Protein AF-A0A9D2FEG6-F1 (afdb_monomer_lite)

Foldseek 3Di:
DDDDDDDDDDDPPCPVVVVVVVVCPPDDDDDDPPPPPVQPWQDDPQWTARPVVLWIDGVNHTDDDDQLRSQLVVVCSVDPPDDDDPVRSVCSSVDDPPPPPDDDD

Secondary structure (DSSP, 8-state):
-----------TTSHHHHHHHHHTTTS--------------EEETTEEEETTTTEEEETTEEE---HHHHHHHHHHHHSTT----HHHHHHHHHT----------

Radius of gyration: 19.69 Å; chains: 1; bounding box: 42×32×49 Å

Sequence (105 aa):
MKEIIVIHTSDPDGSIFRSILGALQGKDVQILHAADHDPSALTLGDIEIFPEQRRVTKAGVEICLNYGEFSILYCMAHCPGRVFSREQLYNAAWGEDYELGTNTV

Structure (mmCIF, N/CA/C/O backbone):
data_AF-A0A9D2FEG6-F1
#
_entry.id   AF-A0A9D2FEG6-F1
#
loop_
_atom_site.group_PDB
_atom_site.id
_atom_site.type_symbol
_atom_site.label_atom_id
_atom_site.label_alt_id
_atom_site.label_comp_id
_atom_site.label_asym_id
_atom_site.label_entity_id
_atom_site.label_seq_id
_atom_site.pdbx_PDB_ins_code
_atom_site.Cartn_x
_atom_site.Cartn_y
_atom_site.Cartn_z
_atom_site.occupancy
_atom_site.B_iso_or_equiv
_atom_site.auth_seq_id
_atom_site.auth_comp_id
_atom_site.auth_asym_id
_atom_site.auth_atom_id
_atom_site.pdbx_PDB_model_num
ATOM 1 N N . MET A 1 1 ? -3.238 9.023 32.632 1.00 57.16 1 MET A N 1
ATOM 2 C CA . MET A 1 1 ? -2.767 8.380 31.387 1.00 57.16 1 MET A CA 1
ATOM 3 C C . MET A 1 1 ? -3.993 7.814 30.689 1.00 57.16 1 MET A C 1
ATOM 5 O O . MET A 1 1 ? -4.785 7.183 31.374 1.00 57.16 1 MET A O 1
ATOM 9 N N . LYS A 1 2 ? -4.223 8.121 29.408 1.00 71.25 2 LYS A N 1
ATOM 10 C CA . LYS A 1 2 ? -5.311 7.507 28.629 1.00 71.25 2 LYS A CA 1
ATOM 11 C C . LYS A 1 2 ? -4.708 6.345 27.849 1.00 71.25 2 LYS A C 1
ATOM 13 O O . LYS A 1 2 ? -3.730 6.560 27.143 1.00 71.25 2 LYS A O 1
ATOM 18 N N . GLU A 1 3 ? -5.260 5.151 28.007 1.00 72.88 3 GLU A N 1
ATOM 19 C CA . GLU A 1 3 ? -4.850 3.981 27.230 1.00 72.88 3 GLU A CA 1
ATOM 20 C C . GLU A 1 3 ? -5.720 3.894 25.976 1.00 72.88 3 GLU A C 1
ATOM 22 O O . GLU A 1 3 ? -6.943 4.020 26.059 1.00 72.88 3 GLU A O 1
ATOM 27 N N . ILE A 1 4 ? -5.086 3.732 24.815 1.00 80.25 4 ILE A N 1
ATOM 28 C CA . ILE A 1 4 ? -5.759 3.588 23.522 1.00 80.25 4 ILE A CA 1
ATOM 29 C C . ILE A 1 4 ? -5.468 2.179 23.016 1.00 80.25 4 ILE A C 1
ATOM 31 O O . ILE A 1 4 ? -4.311 1.770 22.956 1.00 80.25 4 ILE A O 1
ATOM 35 N N . ILE A 1 5 ? -6.521 1.449 22.650 1.00 73.88 5 ILE A N 1
ATOM 36 C CA . ILE A 1 5 ? -6.431 0.104 22.078 1.00 73.88 5 ILE A CA 1
ATOM 37 C C . ILE A 1 5 ? -6.949 0.186 20.642 1.00 73.88 5 ILE A C 1
ATOM 39 O O . ILE A 1 5 ? -8.090 0.587 20.423 1.00 73.88 5 ILE A O 1
ATOM 43 N N . VAL A 1 6 ? -6.110 -0.187 19.674 1.00 78.75 6 VAL A N 1
ATOM 44 C CA . VAL A 1 6 ? -6.482 -0.290 18.256 1.00 78.75 6 VAL A CA 1
ATOM 45 C C . VAL A 1 6 ? -6.651 -1.766 17.918 1.00 78.75 6 VAL A C 1
ATOM 47 O O . VAL A 1 6 ? -5.749 -2.563 18.167 1.00 78.75 6 VAL A O 1
ATOM 50 N N . ILE A 1 7 ? -7.810 -2.137 17.372 1.00 77.50 7 ILE A N 1
ATOM 51 C CA . ILE A 1 7 ? -8.145 -3.519 17.013 1.00 77.50 7 ILE A CA 1
ATOM 52 C C . ILE A 1 7 ? -8.461 -3.551 15.521 1.00 77.50 7 ILE A C 1
ATOM 54 O O . ILE A 1 7 ? -9.392 -2.887 15.076 1.00 77.50 7 ILE A O 1
ATOM 58 N N . HIS A 1 8 ? -7.704 -4.339 14.760 1.00 77.75 8 HIS A N 1
ATOM 59 C CA . HIS A 1 8 ? -8.027 -4.669 13.375 1.00 77.75 8 HIS A CA 1
ATOM 60 C C . HIS A 1 8 ? -8.610 -6.083 13.328 1.00 77.75 8 HIS A C 1
ATOM 62 O O . HIS A 1 8 ? -7.977 -7.032 13.789 1.00 77.75 8 HIS A O 1
ATOM 68 N N . THR A 1 9 ? -9.816 -6.226 12.786 1.00 76.62 9 THR A N 1
ATOM 69 C CA . THR A 1 9 ? -10.513 -7.512 12.665 1.00 76.62 9 THR A CA 1
ATOM 70 C C . THR A 1 9 ? -11.273 -7.568 11.344 1.00 76.62 9 THR A C 1
ATOM 72 O O . THR A 1 9 ? -11.911 -6.591 10.958 1.00 76.62 9 THR A O 1
ATOM 75 N N . SER A 1 10 ? -11.219 -8.705 10.649 1.00 79.69 10 SER A N 1
ATOM 76 C CA . SER A 1 10 ? -12.042 -8.953 9.462 1.00 79.69 10 SER A CA 1
ATOM 77 C C . SER A 1 10 ? -13.447 -9.347 9.914 1.00 79.69 10 SER A C 1
ATOM 79 O O . SER A 1 10 ? -13.636 -10.442 10.435 1.00 79.69 10 SER A O 1
ATOM 81 N N . ASP A 1 11 ? -14.419 -8.449 9.754 1.00 85.88 11 ASP A N 1
ATOM 82 C CA . ASP A 1 11 ? -15.799 -8.637 10.228 1.00 85.88 11 ASP A CA 1
ATOM 83 C C . ASP A 1 11 ? -16.824 -8.342 9.117 1.00 85.88 11 ASP A C 1
ATOM 85 O O . ASP A 1 11 ? -17.515 -7.324 9.169 1.00 85.88 11 ASP A O 1
ATOM 89 N N . PRO A 1 12 ? -16.914 -9.203 8.085 1.00 76.94 12 PRO A N 1
ATOM 90 C CA . PRO A 1 12 ? -17.773 -8.961 6.922 1.00 76.94 12 PRO A CA 1
ATOM 91 C C . PRO A 1 12 ? -19.264 -8.849 7.281 1.00 76.94 12 PRO A C 1
ATOM 93 O O . PRO A 1 12 ? -19.983 -8.083 6.647 1.00 76.94 12 PRO A O 1
ATOM 96 N N . ASP A 1 13 ? -19.716 -9.555 8.325 1.00 84.94 13 ASP A N 1
ATOM 97 C CA . ASP A 1 13 ? -21.118 -9.575 8.772 1.00 84.94 13 ASP A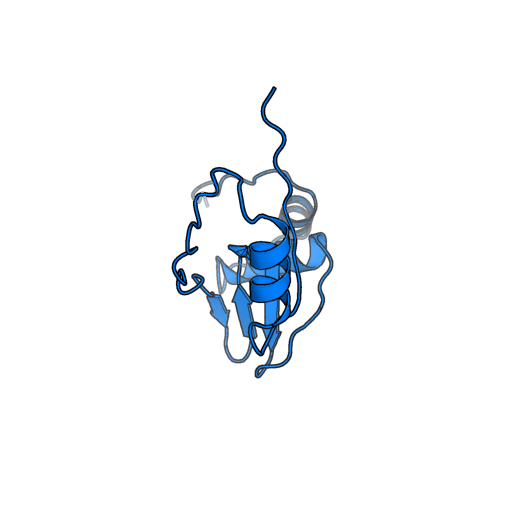 CA 1
ATOM 98 C C . ASP A 1 13 ? -21.394 -8.672 9.996 1.00 84.94 13 ASP A C 1
ATOM 100 O O . ASP A 1 13 ? -22.515 -8.633 10.516 1.00 84.94 13 ASP A O 1
ATOM 104 N N . GLY A 1 14 ? -20.385 -7.956 10.507 1.00 82.19 14 GLY A N 1
ATOM 105 C CA . GLY A 1 14 ? -20.534 -7.048 11.656 1.00 82.19 14 GLY A CA 1
ATOM 106 C C . GLY A 1 14 ? -20.743 -7.733 13.021 1.00 82.19 14 GLY A C 1
ATOM 107 O O . GLY A 1 14 ? -21.151 -7.091 13.997 1.00 82.19 14 GLY A O 1
ATOM 108 N N . SER A 1 15 ? -20.543 -9.049 13.105 1.00 86.62 15 SER A N 1
ATOM 109 C CA . SER A 1 15 ? -20.811 -9.857 14.303 1.00 86.62 15 SER A CA 1
ATOM 110 C C . SER A 1 15 ? -19.766 -9.658 15.407 1.00 86.62 15 SER A C 1
ATOM 112 O O . SER A 1 15 ? -20.107 -9.625 16.599 1.00 86.62 15 SER A O 1
ATOM 114 N N . ILE A 1 16 ? -18.502 -9.469 15.020 1.00 86.62 16 ILE A N 1
ATOM 115 C CA . ILE A 1 16 ? -17.383 -9.267 15.944 1.00 86.62 16 ILE A CA 1
ATOM 116 C C . ILE A 1 16 ? -17.506 -7.884 16.580 1.00 86.62 16 ILE A C 1
ATOM 118 O O . ILE A 1 16 ? -17.431 -7.761 17.804 1.00 86.62 16 ILE A O 1
ATOM 122 N N . PHE A 1 17 ? -17.800 -6.860 15.778 1.00 86.38 17 PHE A N 1
ATOM 123 C CA . PHE A 1 17 ? -18.039 -5.500 16.249 1.00 86.38 17 PHE A CA 1
ATOM 124 C C . PHE A 1 17 ?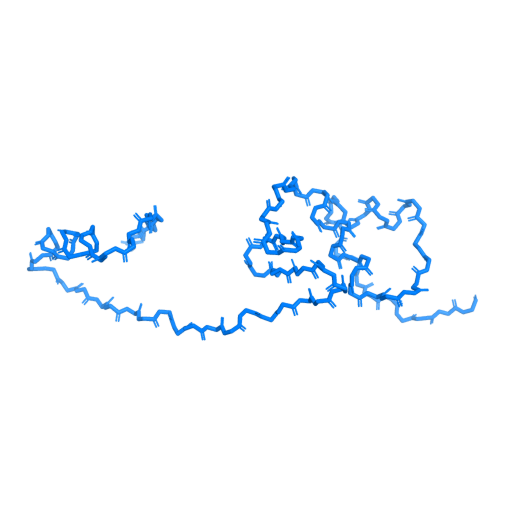 -19.149 -5.453 17.306 1.00 86.38 17 PHE A C 1
ATOM 126 O O . PHE A 1 17 ? -18.960 -4.897 18.389 1.00 86.38 17 PHE A O 1
ATOM 133 N N . ARG A 1 18 ? -20.288 -6.112 17.045 1.00 84.19 18 ARG A N 1
ATOM 134 C CA . ARG A 1 18 ? -21.405 -6.201 18.004 1.00 84.19 18 ARG A CA 1
ATOM 135 C C . ARG A 1 18 ? -21.015 -6.902 19.301 1.00 84.19 18 ARG A C 1
ATOM 137 O O . ARG A 1 18 ? -21.434 -6.467 20.372 1.00 84.19 18 ARG A O 1
ATOM 144 N N . SER A 1 19 ? -20.207 -7.956 19.215 1.00 87.62 19 SER A N 1
ATOM 145 C CA . SER A 1 19 ? -19.723 -8.687 20.391 1.00 87.62 19 SER A CA 1
ATOM 146 C C . SER A 1 19 ? -18.785 -7.829 21.246 1.00 87.62 19 SER A C 1
ATOM 148 O O . SER A 1 19 ? -18.920 -7.801 22.469 1.00 87.62 19 SER A O 1
ATOM 150 N N . ILE A 1 20 ? -17.889 -7.067 20.608 1.00 87.50 20 ILE A N 1
ATOM 151 C CA . ILE A 1 20 ? -16.996 -6.117 21.288 1.00 87.50 20 ILE A CA 1
ATOM 152 C C . ILE A 1 20 ? -17.813 -5.014 21.968 1.00 87.50 20 ILE A C 1
ATOM 154 O O . ILE A 1 20 ? -17.601 -4.738 23.147 1.00 87.50 20 ILE A O 1
ATOM 158 N N . LEU A 1 21 ? -18.789 -4.427 21.269 1.00 84.06 21 LEU A N 1
ATOM 159 C CA . LEU A 1 21 ? -19.687 -3.434 21.863 1.00 84.06 21 LEU A CA 1
ATOM 160 C C . LEU A 1 21 ? -20.467 -4.000 23.056 1.00 84.06 21 LEU A C 1
ATOM 162 O O . LEU A 1 21 ? -20.604 -3.320 24.072 1.00 84.06 21 LEU A O 1
ATOM 166 N N . GLY A 1 22 ? -20.933 -5.248 22.962 1.00 85.94 22 GLY A N 1
ATOM 167 C CA . GLY A 1 22 ? -21.589 -5.952 24.063 1.00 85.94 22 GLY A CA 1
ATOM 168 C C . GLY A 1 22 ? -20.692 -6.076 25.297 1.00 85.94 22 GLY A C 1
ATOM 169 O O . GLY A 1 22 ? -21.123 -5.769 26.405 1.00 85.94 22 GLY A O 1
ATOM 170 N N . ALA A 1 23 ? -19.422 -6.443 25.111 1.00 85.94 23 ALA A N 1
ATOM 171 C CA . ALA A 1 23 ? -18.448 -6.549 26.200 1.00 85.94 23 ALA A CA 1
ATOM 172 C C . ALA A 1 23 ? -18.077 -5.192 26.833 1.00 85.94 23 ALA A C 1
ATOM 174 O O . ALA A 1 23 ? -17.611 -5.144 27.973 1.00 85.94 23 ALA A O 1
ATOM 175 N N . LEU A 1 24 ? -18.274 -4.090 26.106 1.00 84.69 24 LEU A N 1
ATOM 176 C CA . LEU A 1 24 ? -18.009 -2.727 26.572 1.00 84.69 24 LEU A CA 1
ATOM 177 C C . LEU A 1 24 ? -19.232 -2.050 27.219 1.00 84.69 24 LEU A C 1
ATOM 179 O O . LEU A 1 24 ? -19.127 -0.893 27.636 1.00 84.69 24 LEU A O 1
ATOM 183 N N . GLN A 1 25 ? -20.371 -2.746 27.343 1.00 75.62 25 GLN A N 1
ATOM 184 C CA . GLN A 1 25 ? -21.567 -2.209 27.998 1.00 75.62 25 GLN A CA 1
ATOM 185 C C . GLN A 1 25 ? -21.257 -1.684 29.412 1.00 75.62 25 GLN A C 1
ATOM 187 O O . GLN A 1 25 ? -20.640 -2.364 30.230 1.00 75.62 25 GLN A O 1
ATOM 192 N N . GLY A 1 26 ? -21.699 -0.454 29.696 1.00 74.31 26 GLY A N 1
ATOM 193 C CA . GLY A 1 26 ? -21.476 0.232 30.976 1.00 74.31 26 GLY A CA 1
ATOM 194 C C . GLY A 1 26 ? -20.234 1.131 31.028 1.00 74.31 26 GLY A C 1
ATOM 195 O O . GLY A 1 26 ? -19.992 1.757 32.059 1.00 74.31 26 GLY A O 1
ATOM 196 N N . LYS A 1 27 ? -19.463 1.232 29.938 1.00 78.81 27 LYS A N 1
ATOM 197 C CA . LYS A 1 27 ? -18.376 2.212 29.786 1.00 78.81 27 LYS A CA 1
ATOM 198 C C . LYS A 1 27 ? -18.815 3.382 28.901 1.00 78.81 27 LYS A C 1
ATOM 200 O O . LYS A 1 27 ? -19.627 3.205 27.998 1.00 78.81 27 LYS A O 1
ATOM 205 N N . ASP A 1 28 ? -18.254 4.566 29.149 1.00 76.81 28 ASP A N 1
ATOM 206 C CA . ASP A 1 28 ? -18.404 5.724 28.258 1.00 76.81 28 ASP A CA 1
ATOM 207 C C . ASP A 1 28 ? -17.582 5.462 26.986 1.00 76.81 28 ASP A C 1
ATOM 209 O O . ASP A 1 28 ? -16.350 5.497 27.006 1.00 76.81 28 ASP A O 1
ATOM 213 N N . VAL A 1 29 ? -18.265 5.072 25.909 1.00 75.50 29 VAL A N 1
ATOM 214 C CA . VAL A 1 29 ? -17.652 4.729 24.622 1.00 75.50 29 VAL A CA 1
ATOM 215 C C . VAL A 1 29 ? -18.194 5.677 23.564 1.00 75.50 29 VAL A C 1
ATOM 217 O O . VAL A 1 29 ? -19.396 5.716 23.310 1.00 75.50 29 VAL A O 1
ATOM 220 N N . GLN A 1 30 ? -17.296 6.414 22.913 1.00 73.75 30 GLN A N 1
ATOM 221 C CA . GLN A 1 30 ? -17.617 7.185 21.715 1.00 73.75 30 GLN A CA 1
ATOM 222 C C . GLN A 1 30 ? -17.278 6.350 20.482 1.00 73.75 30 GLN A C 1
ATOM 224 O O . GLN A 1 30 ? -16.126 5.968 20.282 1.00 73.75 30 GLN A O 1
ATOM 229 N N . ILE A 1 31 ? -18.289 6.062 19.662 1.00 74.31 31 ILE A N 1
ATOM 230 C CA . ILE A 1 31 ? -18.113 5.388 18.374 1.00 74.31 31 ILE A CA 1
ATOM 231 C C . ILE A 1 31 ? -17.860 6.469 17.327 1.00 74.31 31 ILE A C 1
ATOM 233 O O . ILE A 1 31 ? -18.746 7.265 17.018 1.00 74.31 31 ILE A O 1
ATOM 237 N N . LEU A 1 32 ? -16.647 6.494 16.787 1.00 70.75 32 LEU A N 1
ATOM 238 C CA . LEU A 1 32 ? -16.312 7.308 15.627 1.00 70.75 32 LEU A CA 1
ATOM 239 C C . LEU A 1 32 ? -16.400 6.411 14.396 1.00 70.75 32 LEU A C 1
ATOM 241 O O . LEU A 1 32 ? -15.617 5.474 14.250 1.00 70.75 32 LEU A O 1
ATOM 245 N N . HIS A 1 33 ? -17.358 6.692 13.516 1.00 64.00 33 HIS A N 1
ATOM 246 C CA . HIS A 1 33 ? -17.318 6.144 12.169 1.00 64.00 33 HIS A CA 1
ATOM 247 C C . HIS A 1 33 ? -16.187 6.855 11.432 1.00 64.00 33 HIS A C 1
ATOM 249 O O . HIS A 1 33 ? -16.273 8.060 11.188 1.00 64.00 33 HIS A O 1
ATOM 255 N N . ALA A 1 34 ? -15.121 6.126 11.102 1.00 62.62 34 ALA A N 1
ATOM 256 C CA . ALA A 1 34 ? -14.230 6.575 10.048 1.00 62.62 34 ALA A CA 1
ATOM 257 C C . ALA A 1 34 ? -15.103 6.649 8.793 1.00 62.62 34 ALA A C 1
ATOM 259 O O . ALA A 1 34 ? -15.588 5.621 8.324 1.00 62.62 34 ALA A O 1
ATOM 260 N N . ALA A 1 35 ? -15.423 7.865 8.342 1.00 51.94 35 ALA A N 1
ATOM 261 C CA . ALA A 1 35 ? -16.038 8.038 7.038 1.00 51.94 35 ALA A CA 1
ATOM 262 C C . ALA A 1 35 ? -15.156 7.291 6.035 1.00 51.94 35 ALA A C 1
ATOM 264 O O . ALA A 1 35 ? -13.931 7.393 6.140 1.00 51.94 35 ALA A O 1
ATOM 265 N N . ASP A 1 36 ? -15.772 6.539 5.122 1.00 50.25 36 ASP A N 1
ATOM 266 C CA . ASP A 1 36 ? -15.117 6.064 3.907 1.00 50.25 36 ASP A CA 1
ATOM 267 C C . ASP A 1 36 ? -14.539 7.304 3.220 1.00 50.25 36 ASP A C 1
ATOM 269 O O . ASP A 1 36 ? -15.219 8.033 2.497 1.00 50.25 36 ASP A O 1
ATOM 273 N N . HIS A 1 37 ? -13.296 7.636 3.556 1.00 50.28 37 HIS A N 1
ATOM 274 C CA . HIS A 1 37 ? -12.492 8.465 2.701 1.00 50.28 37 HIS A CA 1
ATOM 275 C C . HIS A 1 37 ? -12.265 7.562 1.508 1.00 50.28 37 HIS A C 1
ATOM 277 O O . HIS A 1 37 ? -11.578 6.554 1.663 1.00 50.28 37 HIS A O 1
ATOM 283 N N . ASP A 1 38 ? -12.933 7.862 0.391 1.00 53.22 38 ASP A N 1
ATOM 284 C CA . ASP A 1 38 ? -12.617 7.257 -0.897 1.00 53.22 38 ASP A CA 1
ATOM 285 C C . ASP A 1 38 ? -11.097 7.373 -1.020 1.00 53.22 38 ASP A C 1
ATOM 287 O O . ASP A 1 38 ? -10.585 8.497 -1.120 1.00 53.22 38 ASP A O 1
ATOM 291 N N . PRO A 1 39 ? -10.355 6.269 -0.826 1.00 57.62 39 PRO A N 1
ATOM 292 C CA . PRO A 1 39 ? -8.926 6.367 -0.643 1.00 57.62 39 PRO A CA 1
ATOM 293 C C . PRO A 1 39 ? -8.396 6.928 -1.950 1.00 57.62 39 PRO A C 1
ATOM 295 O O . PRO A 1 39 ? -8.701 6.383 -3.010 1.00 57.62 39 PRO A O 1
ATOM 298 N N . SER A 1 40 ? -7.664 8.041 -1.881 1.00 72.81 40 SER A N 1
ATOM 299 C CA . SER A 1 40 ? -7.102 8.695 -3.064 1.00 72.81 40 SER A CA 1
ATOM 300 C C . SER A 1 40 ? -6.156 7.715 -3.759 1.00 72.81 40 SER A C 1
ATOM 302 O O . SER A 1 40 ? -4.984 7.586 -3.399 1.00 72.81 40 SER A O 1
ATOM 304 N N . ALA A 1 41 ? -6.704 6.934 -4.687 1.00 85.38 41 ALA A N 1
ATOM 305 C CA . ALA A 1 41 ? -6.020 5.832 -5.328 1.00 85.38 41 ALA A CA 1
ATOM 306 C C . ALA A 1 41 ? -5.362 6.335 -6.610 1.00 85.38 41 ALA A C 1
ATOM 308 O O . ALA A 1 41 ? -6.010 6.946 -7.463 1.00 85.38 41 ALA A O 1
ATOM 309 N N . LEU A 1 42 ? -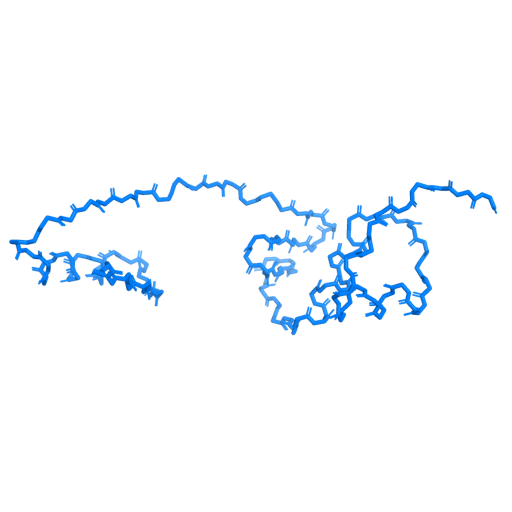4.069 6.056 -6.775 1.00 88.56 42 LEU A N 1
ATOM 310 C CA . LEU A 1 42 ? -3.410 6.268 -8.059 1.00 88.56 42 LEU A CA 1
ATOM 311 C C . LEU A 1 42 ? -3.696 5.071 -8.959 1.00 88.56 42 LEU A C 1
ATOM 313 O O . LEU A 1 42 ? -3.367 3.939 -8.610 1.00 88.56 42 LEU A O 1
ATOM 317 N N . THR A 1 43 ? -4.277 5.336 -10.127 1.00 90.06 43 THR A N 1
ATOM 318 C CA . THR A 1 43 ? -4.580 4.309 -11.129 1.00 90.06 43 THR A CA 1
ATOM 319 C C . THR A 1 43 ? -3.615 4.416 -12.306 1.00 90.06 43 THR A C 1
ATOM 321 O O . THR A 1 43 ? -3.483 5.477 -12.920 1.00 90.06 43 THR A O 1
ATOM 324 N N . LEU A 1 44 ? -2.943 3.313 -12.632 1.00 88.25 44 LEU A N 1
ATOM 325 C CA . LEU A 1 44 ? -1.960 3.185 -13.710 1.00 88.25 44 LEU A CA 1
ATOM 326 C C . LEU A 1 44 ? -2.267 1.928 -14.526 1.00 88.25 44 LEU A C 1
ATOM 328 O O . LEU A 1 44 ? -1.758 0.840 -14.248 1.00 88.25 44 LEU A O 1
ATOM 332 N N . GLY A 1 45 ? -3.112 2.080 -15.547 1.00 89.06 45 GLY A N 1
ATOM 333 C CA . GLY A 1 45 ? -3.635 0.939 -16.298 1.00 89.06 45 GLY A CA 1
ATOM 334 C C . GLY A 1 45 ? -4.417 0.015 -15.367 1.00 89.06 45 GLY A C 1
ATOM 335 O O . GLY A 1 45 ? -5.342 0.464 -14.700 1.00 89.06 45 GLY A O 1
ATOM 336 N N . ASP A 1 46 ? -4.002 -1.246 -15.282 1.00 92.81 46 ASP A N 1
ATOM 337 C CA . ASP A 1 46 ? -4.639 -2.240 -14.412 1.00 92.81 46 ASP A CA 1
ATOM 338 C C . ASP A 1 46 ? -4.134 -2.191 -12.961 1.00 92.81 46 ASP A C 1
ATOM 340 O O . ASP A 1 46 ? -4.509 -3.050 -12.168 1.00 92.81 46 ASP A O 1
ATOM 344 N N . ILE A 1 47 ? -3.229 -1.271 -12.613 1.00 93.50 47 ILE A N 1
ATOM 345 C CA . ILE A 1 47 ? -2.655 -1.159 -11.268 1.00 93.50 47 ILE A CA 1
ATOM 346 C C . ILE A 1 47 ? -3.377 -0.055 -10.498 1.00 93.50 47 ILE A C 1
ATOM 348 O O . ILE A 1 47 ? -3.436 1.078 -10.973 1.00 93.50 47 ILE A O 1
ATOM 352 N N . GLU A 1 48 ? -3.842 -0.357 -9.288 1.00 93.94 48 GLU A N 1
ATOM 353 C CA . GLU A 1 48 ? -4.364 0.639 -8.349 1.00 93.94 48 GLU A CA 1
ATOM 354 C C . GLU A 1 48 ? -3.478 0.661 -7.103 1.00 93.94 48 GLU A C 1
ATOM 356 O O . GLU A 1 48 ? -3.140 -0.377 -6.530 1.00 93.94 48 GLU A O 1
ATOM 361 N N . ILE A 1 49 ? -3.067 1.853 -6.689 1.00 93.12 49 ILE A N 1
ATOM 362 C CA . ILE A 1 49 ? -2.201 2.073 -5.533 1.00 93.12 49 ILE A CA 1
ATOM 363 C C . ILE A 1 49 ? -2.984 2.904 -4.531 1.00 93.12 49 ILE A C 1
ATOM 365 O O . ILE A 1 49 ? -3.389 4.018 -4.849 1.00 93.12 49 ILE A O 1
ATOM 369 N N . PHE A 1 50 ? -3.147 2.383 -3.319 1.00 91.56 50 PHE A N 1
ATOM 370 C CA . PHE A 1 50 ? -3.826 3.023 -2.196 1.00 91.56 50 PHE A CA 1
ATOM 371 C C . PHE A 1 50 ? -2.768 3.495 -1.183 1.00 91.56 50 PHE A C 1
ATOM 373 O O . PHE A 1 50 ? -2.325 2.693 -0.351 1.00 91.56 50 PHE A O 1
ATOM 380 N N . PRO A 1 51 ? -2.319 4.765 -1.233 1.00 87.56 51 PRO A N 1
ATOM 381 C CA . PRO A 1 51 ? -1.152 5.230 -0.481 1.00 87.56 51 PRO A CA 1
ATOM 382 C C . PRO A 1 51 ? -1.351 5.176 1.028 1.00 87.56 51 PRO A C 1
ATOM 384 O O . PRO A 1 51 ? -0.476 4.716 1.759 1.00 87.56 51 PRO A O 1
ATOM 387 N N . GLU A 1 52 ? -2.539 5.568 1.483 1.00 84.81 52 GLU A N 1
ATOM 388 C CA . GLU A 1 52 ? -2.905 5.576 2.901 1.00 84.81 52 GLU A CA 1
ATOM 389 C C . GLU A 1 52 ? -2.947 4.167 3.501 1.00 84.81 52 GLU A C 1
ATOM 391 O O . GLU A 1 52 ? -2.635 3.974 4.672 1.00 84.81 52 GLU A O 1
ATOM 396 N N . GLN A 1 53 ? -3.286 3.171 2.680 1.00 87.12 53 GLN A N 1
ATOM 397 C CA . GLN A 1 53 ? -3.383 1.769 3.086 1.00 87.12 53 GLN A CA 1
ATOM 398 C C . GLN A 1 53 ? -2.085 0.993 2.828 1.00 87.12 53 GLN A C 1
ATOM 400 O O . GLN A 1 53 ? -1.982 -0.165 3.225 1.00 87.12 53 GLN A O 1
ATOM 405 N N . ARG A 1 54 ? -1.108 1.602 2.135 1.00 88.00 54 ARG A N 1
ATOM 406 C CA . ARG A 1 54 ? 0.067 0.921 1.558 1.00 88.00 54 ARG A CA 1
ATOM 407 C C . ARG A 1 54 ? -0.307 -0.364 0.817 1.00 88.00 54 ARG A C 1
ATOM 409 O O . ARG A 1 54 ? 0.385 -1.376 0.905 1.00 88.00 54 ARG A O 1
ATOM 416 N N . ARG A 1 55 ? -1.429 -0.312 0.099 1.00 90.62 55 ARG A N 1
ATOM 417 C CA . ARG A 1 55 ? -2.004 -1.451 -0.614 1.00 90.62 55 ARG A CA 1
ATOM 418 C C . ARG A 1 55 ? -1.902 -1.229 -2.111 1.00 90.62 55 ARG A C 1
ATOM 420 O O . ARG A 1 55 ? -2.075 -0.108 -2.585 1.00 90.62 55 ARG A O 1
ATOM 427 N N . VAL A 1 56 ? -1.644 -2.300 -2.850 1.00 93.94 56 VAL A N 1
ATOM 428 C CA . VAL A 1 56 ? -1.585 -2.278 -4.312 1.00 93.94 56 VAL A CA 1
ATOM 429 C C . VAL A 1 56 ? -2.418 -3.424 -4.856 1.00 93.94 56 VAL A C 1
ATOM 431 O O . VAL A 1 56 ? -2.303 -4.551 -4.379 1.00 93.94 56 VAL A O 1
ATOM 434 N N . THR A 1 57 ? -3.234 -3.150 -5.863 1.00 94.75 57 THR A N 1
ATOM 435 C CA . THR A 1 57 ? -3.952 -4.163 -6.637 1.00 94.75 57 THR A CA 1
ATOM 436 C C . THR A 1 57 ? -3.479 -4.132 -8.084 1.00 94.75 57 THR A C 1
ATOM 438 O O . THR A 1 57 ? -3.036 -3.107 -8.602 1.00 94.75 57 THR A O 1
ATOM 441 N N . LYS A 1 58 ? -3.560 -5.280 -8.754 1.00 94.44 58 LYS A N 1
ATOM 442 C CA . LYS 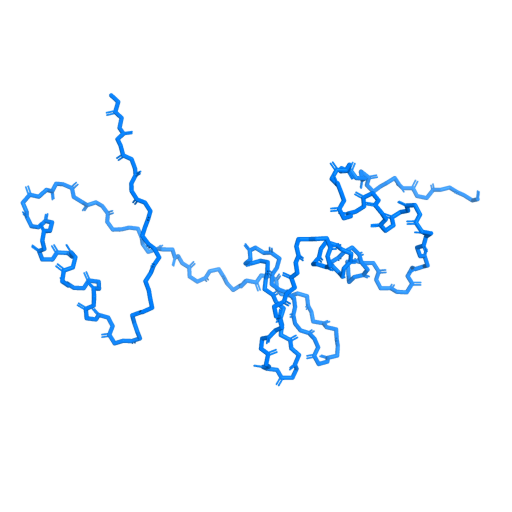A 1 58 ? -3.409 -5.398 -10.201 1.00 94.44 58 LYS A CA 1
ATOM 443 C C . LYS A 1 58 ? -4.568 -6.213 -10.748 1.00 94.44 58 LYS A C 1
ATOM 445 O O . LYS A 1 58 ? -4.746 -7.360 -10.345 1.00 94.44 58 LYS A O 1
ATOM 450 N N . ALA A 1 59 ? -5.338 -5.635 -11.662 1.00 92.69 59 ALA A N 1
ATOM 451 C CA . ALA A 1 59 ? -6.560 -6.222 -12.205 1.00 92.69 59 ALA A CA 1
ATOM 452 C C . ALA A 1 59 ? -7.503 -6.730 -11.091 1.00 92.69 59 ALA A C 1
ATOM 454 O O . ALA A 1 59 ? -8.051 -7.828 -11.174 1.00 92.69 59 ALA A O 1
ATOM 455 N N . GLY A 1 60 ? -7.629 -5.952 -10.007 1.00 91.31 60 GLY A N 1
ATOM 456 C CA . GLY A 1 60 ? -8.450 -6.284 -8.837 1.00 91.31 60 GLY A CA 1
ATOM 457 C C . GLY A 1 60 ? -7.855 -7.313 -7.866 1.00 91.31 60 GLY A C 1
ATOM 458 O O . GLY A 1 60 ? -8.485 -7.616 -6.857 1.00 91.31 60 GLY A O 1
ATOM 459 N N . VAL A 1 61 ? -6.655 -7.848 -8.121 1.00 93.12 61 VAL A N 1
ATOM 460 C CA . VAL A 1 61 ? -5.969 -8.787 -7.217 1.00 93.12 61 VAL A CA 1
ATOM 461 C C . VAL A 1 61 ? -4.919 -8.049 -6.396 1.00 93.12 61 VAL A C 1
ATOM 463 O O . VAL A 1 61 ? -4.054 -7.381 -6.959 1.00 93.12 61 VA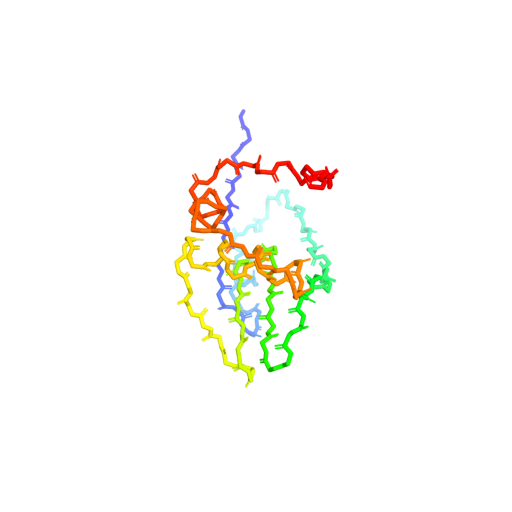L A O 1
ATOM 466 N N . GLU A 1 62 ? -4.971 -8.178 -5.072 1.00 93.06 62 GLU A N 1
ATOM 467 C CA . GLU A 1 62 ? -3.997 -7.560 -4.169 1.00 93.06 62 GLU A CA 1
ATOM 468 C C . GLU A 1 62 ? -2.593 -8.162 -4.337 1.00 93.06 62 GLU A C 1
ATOM 470 O O . GLU A 1 62 ? -2.418 -9.381 -4.409 1.00 93.06 62 GLU A O 1
ATOM 475 N N . ILE A 1 63 ? -1.585 -7.291 -4.392 1.00 93.88 63 ILE A N 1
ATOM 476 C CA . ILE A 1 63 ? -0.169 -7.647 -4.451 1.00 93.88 63 ILE A CA 1
ATOM 477 C C . ILE A 1 63 ? 0.489 -7.218 -3.141 1.00 93.88 63 ILE A C 1
ATOM 479 O O . ILE A 1 63 ? 0.601 -6.029 -2.844 1.00 93.88 63 ILE A O 1
ATOM 483 N N . CYS A 1 64 ? 0.986 -8.194 -2.384 1.00 90.06 64 CYS A N 1
ATOM 484 C CA . CYS A 1 64 ? 1.770 -7.936 -1.184 1.00 90.06 64 CYS A CA 1
ATOM 485 C C . CYS A 1 64 ? 3.172 -7.452 -1.569 1.00 90.06 64 CYS A C 1
ATOM 487 O O . CYS A 1 64 ? 3.985 -8.236 -2.058 1.00 90.06 64 CYS A O 1
ATOM 489 N N . LEU A 1 65 ? 3.453 -6.174 -1.323 1.00 89.94 65 LEU A N 1
ATOM 490 C CA . LEU A 1 65 ? 4.777 -5.578 -1.480 1.00 89.94 65 LEU A CA 1
ATOM 491 C C . LEU A 1 65 ? 5.410 -5.342 -0.110 1.00 89.94 65 LEU A C 1
ATOM 493 O O . LEU A 1 65 ? 4.720 -5.041 0.868 1.00 89.94 65 LEU A O 1
ATOM 497 N N . ASN A 1 66 ? 6.733 -5.443 -0.036 1.00 88.06 66 ASN A N 1
ATOM 498 C CA . ASN A 1 66 ? 7.454 -4.950 1.130 1.00 88.06 66 ASN A CA 1
ATOM 499 C C . ASN A 1 66 ? 7.512 -3.408 1.127 1.00 88.06 66 ASN A C 1
ATOM 501 O O . ASN A 1 66 ? 7.144 -2.747 0.155 1.00 88.06 66 ASN A O 1
ATOM 505 N N . TYR A 1 67 ? 7.998 -2.827 2.226 1.00 84.75 67 TYR A N 1
ATOM 506 C CA . TYR A 1 67 ? 8.082 -1.373 2.384 1.00 84.75 67 TYR A CA 1
ATOM 507 C C . TYR A 1 67 ? 8.841 -0.678 1.241 1.00 84.75 67 TYR A C 1
ATOM 509 O O . TYR A 1 67 ? 8.354 0.304 0.691 1.00 84.75 67 TYR A O 1
ATOM 517 N N . GLY A 1 68 ? 10.013 -1.193 0.861 1.00 86.00 68 GLY A N 1
ATOM 518 C CA . GLY A 1 68 ? 10.849 -0.576 -0.169 1.00 86.00 68 GLY A CA 1
ATOM 519 C C . GLY A 1 68 ? 10.252 -0.707 -1.569 1.00 86.00 68 GLY A C 1
ATOM 520 O O . GLY A 1 68 ? 10.260 0.254 -2.336 1.00 86.00 68 GLY A O 1
ATOM 521 N N . GLU A 1 69 ? 9.687 -1.872 -1.889 1.00 90.94 69 GLU A N 1
ATOM 522 C CA . GLU A 1 69 ? 8.990 -2.117 -3.157 1.00 90.94 69 GLU A CA 1
ATOM 523 C C . GLU A 1 69 ? 7.794 -1.180 -3.327 1.00 90.94 69 GLU A C 1
ATOM 525 O O . GLU A 1 69 ? 7.631 -0.575 -4.389 1.00 90.94 69 GLU A O 1
ATOM 530 N N . PHE A 1 70 ? 6.995 -1.020 -2.268 1.00 91.56 70 PHE A N 1
ATOM 531 C CA . PHE A 1 70 ? 5.878 -0.086 -2.259 1.00 91.56 70 PHE A CA 1
ATOM 532 C C . PHE A 1 70 ? 6.355 1.351 -2.489 1.00 91.56 70 PHE A C 1
ATOM 534 O O . PHE A 1 70 ? 5.831 2.037 -3.364 1.00 91.56 70 PHE A O 1
ATOM 541 N N . SER A 1 71 ? 7.371 1.800 -1.749 1.00 88.94 71 SER A N 1
ATOM 542 C CA . SER A 1 71 ? 7.881 3.169 -1.858 1.00 88.94 71 SER A CA 1
ATOM 543 C C . SER A 1 71 ? 8.460 3.478 -3.240 1.00 88.94 71 SER A C 1
ATOM 545 O O . SER A 1 71 ? 8.210 4.556 -3.779 1.00 88.94 71 SER A O 1
ATOM 547 N N . ILE A 1 72 ? 9.181 2.531 -3.852 1.00 89.75 72 ILE A N 1
ATOM 548 C CA . ILE A 1 72 ? 9.690 2.666 -5.226 1.00 89.75 72 ILE A CA 1
ATOM 549 C C . ILE A 1 72 ? 8.531 2.785 -6.213 1.00 89.75 72 ILE A C 1
ATOM 551 O O . ILE A 1 72 ? 8.508 3.715 -7.022 1.00 89.75 72 ILE A O 1
ATOM 555 N N . LEU A 1 73 ? 7.558 1.873 -6.134 1.00 91.06 73 LEU A N 1
ATOM 556 C CA . LEU A 1 73 ? 6.401 1.883 -7.024 1.00 91.06 73 LEU A CA 1
ATOM 557 C C . LEU A 1 73 ? 5.614 3.189 -6.886 1.00 91.06 73 LEU A C 1
ATOM 559 O O . LEU A 1 73 ? 5.285 3.810 -7.892 1.00 91.06 73 LEU A O 1
ATOM 563 N N . TYR A 1 74 ? 5.355 3.623 -5.654 1.00 89.69 74 TYR A N 1
ATOM 564 C CA . TYR A 1 74 ? 4.650 4.865 -5.364 1.00 89.69 74 TYR A CA 1
ATOM 565 C C . TYR A 1 74 ? 5.406 6.091 -5.898 1.00 89.69 74 TYR A C 1
ATOM 567 O O . TYR A 1 74 ? 4.806 6.950 -6.542 1.00 89.69 74 TYR A O 1
ATOM 575 N N . CYS A 1 75 ? 6.730 6.144 -5.722 1.00 88.31 75 CYS A N 1
ATOM 576 C CA . CYS A 1 75 ? 7.573 7.215 -6.257 1.00 88.31 75 CYS A CA 1
ATOM 577 C C . CYS A 1 75 ? 7.479 7.307 -7.789 1.00 88.31 75 CYS A C 1
ATOM 579 O O . CYS A 1 75 ? 7.283 8.391 -8.345 1.00 88.31 75 CYS A O 1
ATOM 581 N N . MET A 1 76 ? 7.549 6.163 -8.476 1.00 88.62 76 MET A N 1
ATOM 582 C CA . MET A 1 76 ? 7.414 6.099 -9.933 1.00 88.62 76 MET A CA 1
ATOM 583 C C . MET A 1 76 ? 5.998 6.467 -10.396 1.00 88.62 76 MET A C 1
ATOM 585 O O . MET A 1 76 ? 5.835 7.196 -11.374 1.00 88.62 76 MET A O 1
ATOM 589 N N . ALA A 1 77 ? 4.982 5.990 -9.678 1.00 88.50 77 ALA A N 1
ATOM 590 C CA . ALA A 1 77 ? 3.572 6.240 -9.953 1.00 88.50 77 ALA A CA 1
ATOM 591 C C . ALA A 1 77 ? 3.186 7.719 -9.815 1.00 88.50 77 ALA A C 1
ATOM 593 O O . ALA A 1 77 ? 2.371 8.217 -10.588 1.00 88.50 77 ALA A O 1
ATOM 594 N N . HIS A 1 78 ? 3.792 8.426 -8.860 1.00 84.06 78 HIS A N 1
ATOM 595 C CA . HIS A 1 78 ? 3.522 9.837 -8.590 1.00 84.06 78 HIS A CA 1
ATOM 596 C C . HIS A 1 78 ? 4.072 10.782 -9.679 1.00 84.06 78 HIS A C 1
ATOM 598 O O . HIS A 1 78 ? 3.606 11.912 -9.821 1.00 84.06 78 HIS A O 1
ATOM 604 N N . CYS A 1 79 ? 5.060 10.351 -10.472 1.00 83.88 79 CYS A N 1
ATOM 605 C CA . CYS A 1 79 ? 5.635 11.142 -11.568 1.00 83.88 79 CYS A CA 1
ATOM 606 C C . CYS A 1 79 ? 5.759 10.306 -12.858 1.00 83.88 79 CYS A C 1
ATOM 608 O O . CYS A 1 79 ? 6.876 9.955 -13.261 1.00 83.88 79 CYS A O 1
ATOM 610 N N . PRO A 1 80 ? 4.634 9.989 -13.528 1.00 81.00 80 PRO A N 1
ATOM 611 C CA . PRO A 1 80 ? 4.644 9.145 -14.717 1.00 81.00 80 PRO A CA 1
ATOM 612 C C . PRO A 1 80 ? 5.463 9.780 -15.850 1.00 81.00 80 PRO A C 1
ATOM 614 O O . PRO A 1 80 ? 5.378 10.978 -16.111 1.00 81.00 80 PRO A O 1
ATOM 617 N N . GLY A 1 81 ? 6.271 8.965 -16.532 1.00 81.94 81 GLY A N 1
ATOM 618 C CA . GLY A 1 81 ? 7.127 9.403 -17.643 1.00 81.94 81 GLY A CA 1
ATOM 619 C C . GLY A 1 81 ? 8.466 10.026 -17.230 1.00 81.94 81 GLY A C 1
ATOM 620 O O . GLY A 1 81 ? 9.295 10.301 -18.097 1.00 81.94 81 GLY A O 1
ATOM 621 N N . ARG A 1 82 ? 8.722 10.211 -15.928 1.00 86.81 82 ARG A N 1
ATOM 622 C CA . ARG A 1 82 ? 10.035 10.635 -15.429 1.00 86.81 82 ARG A CA 1
ATOM 623 C C . ARG A 1 82 ? 10.994 9.445 -15.370 1.00 86.81 82 ARG A C 1
ATOM 625 O O . ARG A 1 82 ? 10.652 8.378 -14.868 1.00 86.81 82 ARG A O 1
ATOM 632 N N . VAL A 1 83 ? 12.222 9.649 -15.842 1.00 88.44 83 VAL A N 1
ATOM 633 C CA . VAL A 1 83 ? 13.318 8.693 -15.640 1.00 88.44 83 VAL A CA 1
ATOM 634 C C . VAL A 1 83 ? 13.938 8.943 -14.269 1.00 88.44 83 VAL A C 1
ATOM 636 O O . VAL A 1 83 ? 14.318 10.073 -13.962 1.00 88.44 83 VAL A O 1
ATOM 639 N N . PHE A 1 84 ? 14.049 7.889 -13.465 1.00 85.88 84 PHE A N 1
ATOM 640 C CA . PHE A 1 84 ? 14.680 7.930 -12.150 1.00 85.88 84 PHE A CA 1
ATOM 641 C C . PHE A 1 84 ? 16.059 7.268 -12.190 1.00 85.88 84 PHE A C 1
ATOM 643 O O . PHE A 1 84 ? 16.238 6.218 -12.811 1.00 85.88 84 PHE A O 1
ATOM 650 N N . SER A 1 85 ? 17.038 7.864 -11.511 1.00 89.50 85 SER A N 1
ATOM 651 C CA . SER A 1 85 ? 18.338 7.241 -11.272 1.00 89.50 85 SER A CA 1
A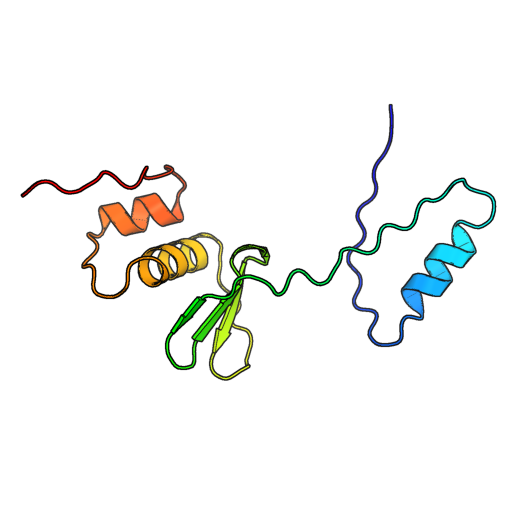TOM 652 C C . SER A 1 85 ? 18.229 6.153 -10.199 1.00 89.50 85 SER A C 1
ATOM 654 O O . SER A 1 85 ? 17.310 6.137 -9.377 1.00 89.50 85 SER A O 1
ATOM 656 N N . ARG A 1 86 ? 19.210 5.244 -10.165 1.00 86.94 86 ARG A N 1
ATOM 657 C CA . ARG A 1 86 ? 19.286 4.199 -9.131 1.00 86.94 86 ARG A CA 1
ATOM 658 C C . ARG A 1 86 ? 19.298 4.789 -7.717 1.00 86.94 86 ARG A C 1
ATOM 660 O O . ARG A 1 86 ? 18.664 4.239 -6.827 1.00 86.94 86 ARG A O 1
ATOM 667 N N . GLU A 1 87 ? 20.015 5.892 -7.526 1.00 86.50 87 GLU A N 1
ATOM 668 C CA . GLU A 1 87 ? 20.124 6.579 -6.234 1.00 86.50 87 GLU A CA 1
ATOM 669 C C . GLU A 1 87 ? 18.787 7.198 -5.816 1.00 86.50 87 GLU A C 1
ATOM 671 O O . GLU A 1 87 ? 18.398 7.072 -4.662 1.00 86.50 87 GLU A O 1
ATOM 676 N N . GLN A 1 88 ? 18.028 7.768 -6.760 1.00 84.44 88 GLN A N 1
ATOM 677 C CA . GLN A 1 88 ? 16.694 8.313 -6.485 1.00 84.44 88 GLN A CA 1
ATOM 678 C C . GLN A 1 88 ? 15.716 7.234 -6.005 1.00 84.44 88 GLN A C 1
ATOM 680 O O . GLN A 1 88 ? 14.996 7.447 -5.033 1.00 84.44 88 GLN A O 1
ATOM 685 N N . LEU A 1 89 ? 15.717 6.060 -6.646 1.00 85.50 89 LEU A N 1
ATOM 686 C CA . LEU A 1 89 ? 14.864 4.943 -6.222 1.00 85.50 89 LEU A CA 1
ATOM 687 C C . LEU A 1 89 ? 15.311 4.347 -4.880 1.00 85.50 89 LEU A C 1
ATOM 689 O O . LEU A 1 89 ? 14.472 3.961 -4.069 1.00 85.50 89 LEU A O 1
ATOM 693 N N . TYR A 1 90 ? 16.621 4.294 -4.627 1.00 83.88 90 TYR A N 1
ATOM 694 C CA . TYR A 1 90 ? 17.157 3.841 -3.344 1.00 83.88 90 TYR A CA 1
ATOM 695 C C . TYR A 1 90 ? 16.752 4.792 -2.208 1.00 83.88 90 TYR A C 1
ATOM 697 O O . TYR A 1 90 ? 16.242 4.351 -1.183 1.00 83.88 90 TYR A O 1
ATOM 705 N N . ASN A 1 91 ? 16.870 6.103 -2.405 1.00 81.94 91 ASN A N 1
ATOM 706 C CA . ASN A 1 91 ? 16.462 7.074 -1.388 1.00 81.94 91 ASN A CA 1
ATOM 707 C C . ASN A 1 91 ? 14.955 6.992 -1.093 1.00 81.94 91 ASN A C 1
ATOM 709 O O . ASN A 1 91 ? 14.562 7.005 0.074 1.00 81.94 91 ASN A O 1
ATOM 713 N N . ALA A 1 92 ? 14.125 6.789 -2.125 1.00 79.38 92 ALA A N 1
ATOM 714 C CA . ALA A 1 92 ? 12.686 6.587 -1.960 1.00 79.38 92 ALA A CA 1
ATOM 715 C C . ALA A 1 92 ? 12.347 5.347 -1.108 1.00 79.38 92 ALA A C 1
ATOM 717 O O . ALA A 1 92 ? 11.439 5.396 -0.281 1.00 79.38 92 ALA A O 1
ATOM 718 N N . ALA A 1 93 ? 13.073 4.236 -1.266 1.00 79.56 93 ALA A N 1
ATOM 719 C CA . ALA A 1 93 ? 12.827 3.013 -0.496 1.00 79.56 93 ALA A CA 1
ATOM 720 C C . ALA A 1 93 ? 13.334 3.057 0.956 1.00 79.56 93 ALA A C 1
ATOM 722 O O . ALA A 1 93 ? 12.789 2.338 1.796 1.00 79.56 93 ALA A O 1
ATOM 723 N N . TRP A 1 94 ? 14.342 3.880 1.265 1.00 74.69 94 TRP A N 1
ATOM 724 C CA . TRP A 1 94 ? 15.009 3.893 2.577 1.00 74.69 94 TRP A CA 1
ATOM 725 C C . TRP A 1 94 ? 14.813 5.170 3.410 1.00 74.69 94 TRP A C 1
ATOM 727 O O . TRP A 1 94 ? 15.277 5.210 4.547 1.00 74.69 94 TRP A O 1
ATOM 737 N N . GLY A 1 95 ? 14.033 6.144 2.927 1.00 59.12 95 GLY A N 1
ATOM 738 C CA . GLY A 1 95 ? 13.431 7.167 3.787 1.00 59.12 95 GLY A CA 1
ATOM 739 C C . GLY A 1 95 ? 14.248 8.437 4.004 1.00 59.12 95 GLY A C 1
ATOM 740 O O . GLY A 1 95 ? 14.157 9.025 5.079 1.00 59.12 95 GLY A O 1
ATOM 741 N N . GLU A 1 96 ? 14.982 8.912 3.000 1.00 47.12 96 GLU A N 1
ATOM 742 C CA . GLU A 1 96 ? 15.153 10.363 2.913 1.00 47.12 96 GLU A CA 1
ATOM 743 C C . GLU A 1 96 ? 13.948 10.886 2.140 1.00 47.12 96 GLU A C 1
ATOM 745 O O . GLU A 1 96 ? 13.781 10.551 0.966 1.00 47.12 96 GLU A O 1
ATOM 750 N N . ASP A 1 97 ? 13.077 11.633 2.829 1.00 47.84 97 ASP A N 1
ATOM 751 C CA . ASP A 1 97 ? 12.096 12.529 2.219 1.00 47.84 97 ASP A CA 1
ATOM 752 C C . ASP A 1 97 ? 12.854 13.353 1.178 1.00 47.84 97 ASP A C 1
ATOM 754 O O . ASP A 1 97 ? 13.488 14.363 1.486 1.00 47.84 97 ASP A O 1
ATOM 758 N N . TYR A 1 98 ? 12.889 12.869 -0.063 1.00 47.09 98 TYR A N 1
ATOM 759 C CA . TYR A 1 98 ? 13.390 13.666 -1.157 1.00 47.09 98 TYR A CA 1
ATOM 760 C C . TYR A 1 98 ? 12.294 14.687 -1.393 1.00 47.09 98 TYR A C 1
ATOM 762 O O . TYR A 1 98 ? 11.352 14.444 -2.153 1.00 47.09 98 TYR A O 1
ATOM 770 N N . GLU A 1 99 ? 12.404 15.809 -0.679 1.00 43.06 99 GLU A N 1
ATOM 771 C CA . GLU A 1 99 ? 11.741 17.049 -1.033 1.00 43.06 99 GLU A CA 1
ATOM 772 C C . GLU A 1 99 ? 11.879 17.161 -2.546 1.00 43.06 99 GLU A C 1
ATOM 774 O O . GLU A 1 99 ? 12.995 17.134 -3.071 1.00 43.06 99 GLU A O 1
ATOM 779 N N . LEU A 1 100 ? 10.746 17.140 -3.253 1.00 43.53 100 LEU A N 1
ATOM 780 C CA . LEU A 1 100 ? 10.677 17.215 -4.706 1.00 43.53 100 LEU A CA 1
ATOM 781 C C . LEU A 1 100 ? 11.329 18.530 -5.141 1.00 43.53 100 LEU A C 1
ATOM 783 O O . LEU A 1 100 ? 10.664 19.546 -5.328 1.00 43.53 100 LEU A O 1
ATOM 787 N N . GLY A 1 101 ? 12.654 18.497 -5.271 1.00 40.88 101 GLY A N 1
ATOM 788 C CA . GLY A 1 101 ? 13.471 19.589 -5.740 1.00 40.88 101 GLY A CA 1
ATOM 789 C C . GLY A 1 101 ? 13.009 19.910 -7.144 1.00 40.88 101 GLY A C 1
ATOM 790 O O . GLY A 1 101 ? 13.191 19.125 -8.078 1.00 40.88 101 GLY A O 1
ATOM 791 N N . THR A 1 102 ? 12.342 21.052 -7.256 1.00 43.31 102 THR A N 1
ATOM 792 C CA . THR A 1 102 ? 11.993 21.705 -8.507 1.00 43.31 102 THR A CA 1
ATOM 793 C C . THR A 1 102 ? 13.209 21.724 -9.427 1.00 43.31 102 THR A C 1
ATOM 795 O O . THR A 1 102 ? 14.294 22.098 -8.994 1.00 43.31 102 THR A O 1
ATOM 798 N N . ASN A 1 103 ? 12.988 21.299 -10.675 1.00 48.09 103 ASN A N 1
ATOM 799 C CA . ASN A 1 103 ? 13.879 21.349 -11.840 1.00 48.09 103 ASN A CA 1
ATOM 800 C C . ASN A 1 103 ? 15.116 22.246 -11.706 1.00 48.09 103 ASN A C 1
ATOM 802 O O . ASN A 1 103 ? 14.968 23.414 -11.360 1.00 48.09 103 ASN A O 1
ATOM 806 N N . THR A 1 104 ? 16.269 21.799 -12.210 1.00 36.69 104 THR A N 1
ATOM 807 C CA . THR A 1 104 ? 17.145 22.642 -13.046 1.00 36.69 104 THR A CA 1
ATOM 808 C C . THR A 1 104 ? 17.974 21.756 -13.990 1.00 36.69 104 THR A C 1
ATOM 810 O O . THR A 1 104 ? 18.341 20.643 -13.625 1.00 36.69 104 THR A O 1
ATOM 813 N N . VAL A 1 105 ? 18.131 22.293 -15.207 1.00 37.81 105 VAL A N 1
ATOM 814 C CA . VAL A 1 105 ? 18.747 21.836 -16.473 1.00 37.81 105 VAL A CA 1
ATOM 815 C C . VAL A 1 105 ? 19.974 20.930 -16.429 1.00 37.81 105 VAL A C 1
ATOM 817 O O . VAL A 1 105 ? 20.858 21.141 -15.576 1.00 37.81 105 VAL A O 1
#

pLDDT: mean 78.61, std 15.14, range [36.69, 94.75]